Protein AF-A0A3A2IY50-F1 (afdb_monomer)

Foldseek 3Di:
DAEDEQEQDDDCSVVVSVVVVVVCVVVVDPYDYDYD

Solvent-accessible surface area (backbone atoms only — not comparable to full-atom values): 2225 Å² total; per-residue (Å²): 120,45,83,43,80,46,72,42,74,65,90,65,32,43,68,52,44,56,53,51,50,51,55,47,55,71,69,67,59,57,68,43,80,41,79,109

Mean predicted aligned error: 2.06 Å

Nearest PDB structure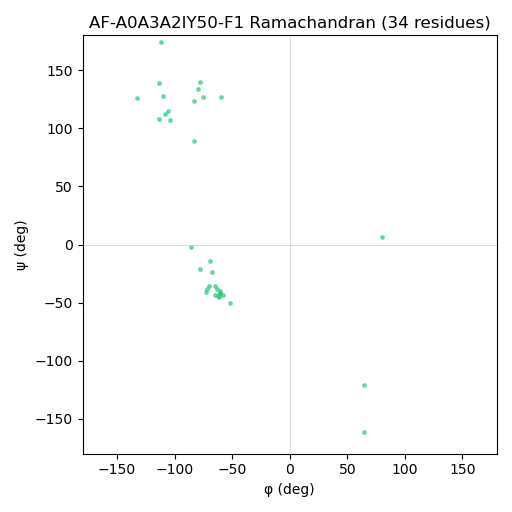s (foldseek):
  6kdf-assembly1_B  TM=9.100E-01  e=6.841E-03  Homo sapiens
  3blx-assembly5_I  TM=8.789E-01  e=4.318E-02  Saccharomyces cerevisiae
  8grh-assembly1_B  TM=9.044E-01  e=9.416E-02  Homo sapiens
  8gru-assembly1_B  TM=8.918E-01  e=3.141E-01  Homo sapiens
  6kdf-assembly7_N  TM=8.959E-01  e=6.380E-01  Homo sapiens

Structure (mmCIF, N/CA/C/O backbone):
data_AF-A0A3A2IY50-F1
#
_entry.id   AF-A0A3A2IY50-F1
#
loop_
_atom_site.group_PDB
_atom_site.id
_atom_site.type_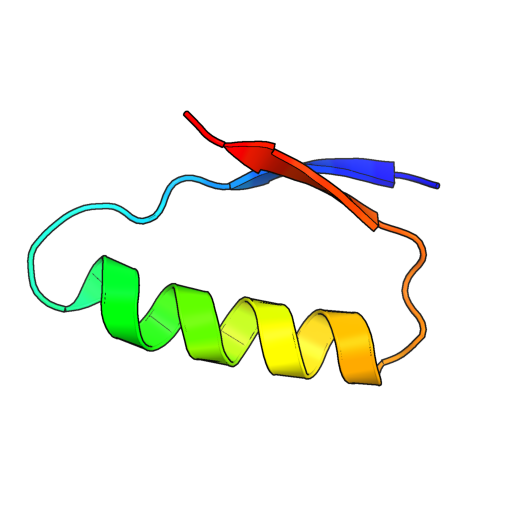symbol
_atom_site.label_atom_id
_atom_site.label_alt_id
_atom_site.label_comp_id
_atom_site.label_asym_id
_atom_site.label_entity_id
_atom_site.label_seq_id
_atom_site.pdbx_PDB_ins_code
_atom_site.Cartn_x
_atom_site.Cartn_y
_atom_site.Cartn_z
_atom_site.occupancy
_atom_site.B_iso_or_equiv
_atom_site.auth_seq_id
_atom_site.auth_comp_id
_atom_site.auth_asym_id
_atom_site.auth_atom_id
_atom_site.pdbx_PDB_model_num
ATOM 1 N N . MET A 1 1 ? -6.284 1.175 16.221 1.00 87.44 1 MET A N 1
ATOM 2 C CA . MET A 1 1 ? -6.301 1.971 14.983 1.00 87.44 1 MET A CA 1
ATOM 3 C C . MET A 1 1 ? -5.022 2.781 14.938 1.00 87.44 1 MET A C 1
ATOM 5 O O . MET A 1 1 ? -4.799 3.572 15.847 1.00 87.44 1 MET A O 1
ATOM 9 N N . HIS A 1 2 ? -4.165 2.530 13.954 1.00 97.12 2 HIS A N 1
ATOM 10 C CA . HIS A 1 2 ? -2.905 3.246 13.755 1.00 97.12 2 HIS A CA 1
ATOM 11 C C . HIS A 1 2 ? -3.017 4.119 12.509 1.00 97.12 2 HIS A C 1
ATOM 13 O O . HIS A 1 2 ? -3.393 3.614 11.454 1.00 97.12 2 HIS A O 1
ATOM 19 N N . LYS A 1 3 ? -2.707 5.413 12.628 1.00 97.81 3 LYS A N 1
ATOM 20 C CA . LYS A 1 3 ? -2.647 6.311 11.474 1.00 97.81 3 LYS A CA 1
ATOM 21 C C . LYS A 1 3 ? -1.282 6.160 10.804 1.00 97.81 3 LYS A C 1
ATOM 23 O O . LYS A 1 3 ? -0.264 6.314 11.476 1.00 97.81 3 LYS A O 1
ATOM 28 N N . VAL A 1 4 ? -1.272 5.832 9.516 1.00 97.75 4 VAL A N 1
ATOM 29 C CA . VAL A 1 4 ? -0.052 5.561 8.745 1.00 97.75 4 VAL A CA 1
ATOM 30 C C . VAL A 1 4 ? -0.116 6.322 7.427 1.00 97.75 4 VAL A C 1
ATOM 32 O O . VAL A 1 4 ? -1.080 6.176 6.676 1.00 97.75 4 VAL A O 1
ATOM 35 N N . THR A 1 5 ? 0.912 7.116 7.137 1.00 98.12 5 THR A N 1
ATOM 36 C CA . THR A 1 5 ? 1.038 7.808 5.851 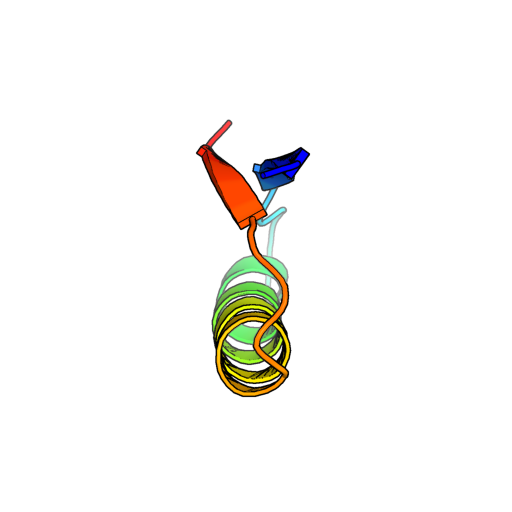1.00 98.12 5 THR A CA 1
ATOM 37 C C . THR A 1 5 ? 1.459 6.818 4.764 1.00 98.12 5 THR A C 1
ATOM 39 O O . THR A 1 5 ? 2.449 6.102 4.926 1.00 98.12 5 THR A O 1
ATOM 42 N N . LEU A 1 6 ? 0.710 6.770 3.663 1.00 97.88 6 LEU A N 1
ATOM 43 C CA . LEU A 1 6 ? 0.970 5.923 2.505 1.00 97.88 6 LEU A CA 1
ATOM 44 C C . LEU A 1 6 ? 1.551 6.770 1.374 1.00 97.88 6 LEU A C 1
ATOM 46 O O . LEU A 1 6 ? 0.835 7.521 0.720 1.00 97.88 6 LEU A O 1
ATOM 50 N N . ILE A 1 7 ? 2.848 6.607 1.123 1.00 97.94 7 ILE A N 1
ATOM 51 C CA . ILE A 1 7 ? 3.542 7.241 0.000 1.00 97.94 7 ILE A CA 1
ATOM 52 C C . ILE A 1 7 ? 3.811 6.163 -1.042 1.00 97.94 7 ILE A C 1
ATOM 54 O O . ILE A 1 7 ? 4.563 5.223 -0.787 1.00 97.94 7 ILE A O 1
ATOM 58 N N . LYS A 1 8 ? 3.192 6.289 -2.217 1.00 97.12 8 LYS A N 1
ATOM 59 C CA . LYS A 1 8 ? 3.296 5.285 -3.289 1.00 97.12 8 LYS A CA 1
ATOM 60 C C . LYS A 1 8 ? 4.605 5.364 -4.081 1.00 97.12 8 LYS A C 1
ATOM 62 O O . LYS A 1 8 ? 5.018 4.367 -4.670 1.00 97.12 8 LYS A O 1
ATOM 67 N N . GLY A 1 9 ? 5.272 6.518 -4.045 1.00 96.81 9 GLY A N 1
ATOM 68 C CA . GLY A 1 9 ? 6.504 6.769 -4.790 1.00 96.81 9 GLY A CA 1
ATOM 69 C C . GLY A 1 9 ? 6.297 6.742 -6.307 1.00 96.81 9 GLY A C 1
ATOM 70 O O . GLY A 1 9 ? 5.172 6.841 -6.795 1.00 96.81 9 GLY A O 1
ATOM 71 N N . ASP A 1 10 ? 7.397 6.583 -7.042 1.00 97.50 10 ASP A N 1
ATOM 72 C CA . ASP A 1 10 ? 7.438 6.665 -8.505 1.00 97.50 10 ASP A CA 1
ATOM 73 C C . ASP A 1 10 ? 7.734 5.309 -9.175 1.00 97.50 10 ASP A C 1
ATOM 75 O O . ASP A 1 10 ? 8.051 4.304 -8.530 1.00 97.50 10 ASP A O 1
ATOM 79 N N . GLY A 1 11 ? 7.662 5.276 -10.510 1.00 97.62 11 GLY A N 1
ATOM 80 C CA . GLY A 1 11 ? 7.975 4.089 -11.308 1.00 97.62 11 GLY A CA 1
ATOM 81 C C . GLY A 1 11 ? 7.003 2.940 -11.029 1.00 97.62 11 GLY A C 1
ATOM 82 O O . GLY A 1 11 ? 5.800 3.084 -11.223 1.00 97.62 11 GLY A O 1
ATOM 83 N N . ILE A 1 12 ? 7.524 1.793 -10.577 1.00 98.00 12 ILE A N 1
ATOM 84 C CA . ILE A 1 12 ? 6.705 0.631 -10.179 1.00 98.00 12 ILE A CA 1
ATOM 85 C C . ILE A 1 12 ? 6.224 0.697 -8.719 1.00 98.00 12 ILE A C 1
ATOM 87 O O . ILE A 1 12 ? 5.522 -0.205 -8.270 1.00 98.00 12 ILE A O 1
ATOM 91 N N . GLY A 1 13 ? 6.605 1.736 -7.966 1.00 98.06 13 GLY A N 1
ATOM 92 C CA . GLY A 1 13 ? 6.214 1.918 -6.566 1.00 98.06 13 GLY A CA 1
ATOM 93 C C . GLY A 1 13 ? 4.700 1.817 -6.342 1.00 98.06 13 GLY A C 1
ATOM 94 O O . GLY A 1 13 ? 4.285 0.991 -5.526 1.00 98.06 13 GLY A O 1
ATOM 95 N N . PRO A 1 14 ? 3.856 2.538 -7.110 1.00 98.19 14 PRO A N 1
ATOM 96 C CA . PRO A 1 14 ? 2.409 2.496 -6.923 1.00 98.19 14 PRO A CA 1
ATOM 97 C C . PRO A 1 14 ? 1.796 1.098 -7.046 1.00 98.19 14 PRO A C 1
ATOM 99 O O . PRO A 1 14 ? 0.991 0.718 -6.198 1.00 98.19 14 PRO A O 1
ATOM 102 N N . SER A 1 15 ? 2.207 0.301 -8.039 1.00 98.19 15 SER A N 1
ATOM 103 C CA . SER A 1 15 ? 1.628 -1.032 -8.250 1.00 98.19 15 SER A CA 1
ATOM 104 C C . SER A 1 15 ? 2.025 -2.026 -7.159 1.00 98.19 15 SER A C 1
ATOM 106 O O . SER A 1 15 ? 1.207 -2.848 -6.753 1.00 98.19 15 SER A O 1
ATOM 108 N N . ILE A 1 16 ? 3.254 -1.940 -6.643 1.00 98.31 16 ILE A N 1
ATOM 109 C CA . ILE A 1 16 ? 3.709 -2.787 -5.532 1.00 98.31 16 ILE A CA 1
ATOM 110 C C . ILE A 1 16 ? 3.046 -2.355 -4.219 1.00 98.31 16 ILE A C 1
ATOM 112 O O . ILE A 1 16 ? 2.627 -3.205 -3.431 1.00 98.31 16 ILE A O 1
ATOM 116 N N . MET A 1 17 ? 2.926 -1.045 -3.983 1.00 98.19 17 MET A N 1
ATOM 117 C CA . MET A 1 17 ? 2.328 -0.512 -2.757 1.00 98.19 17 MET A CA 1
ATOM 118 C C . MET A 1 17 ? 0.845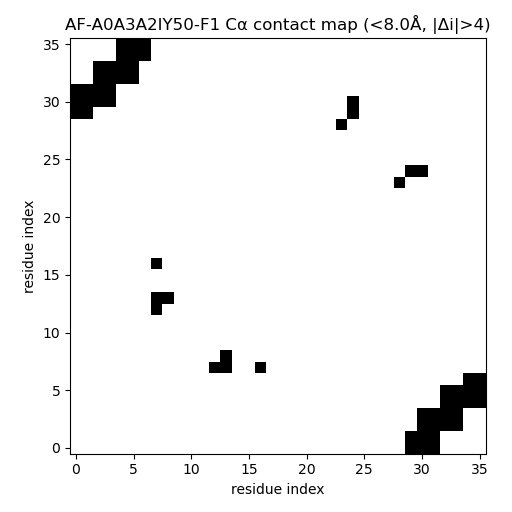 -0.869 -2.642 1.00 98.19 17 MET A C 1
ATOM 120 O O . MET A 1 17 ? 0.393 -1.205 -1.549 1.00 98.19 17 MET A O 1
ATOM 124 N N . ASP A 1 18 ? 0.107 -0.900 -3.753 1.00 98.00 18 ASP A N 1
ATOM 125 C CA . ASP A 1 18 ? -1.287 -1.356 -3.760 1.00 98.00 18 ASP A CA 1
ATOM 126 C C . ASP A 1 18 ? -1.426 -2.821 -3.302 1.00 98.00 18 ASP A C 1
ATOM 128 O O . ASP A 1 18 ? -2.327 -3.147 -2.524 1.00 98.00 18 ASP A O 1
ATOM 132 N N . GLU A 1 19 ? -0.516 -3.710 -3.712 1.00 98.62 19 GLU A N 1
ATOM 133 C CA . GLU A 1 19 ? -0.513 -5.104 -3.245 1.00 98.62 19 GLU A CA 1
ATOM 134 C C . GLU A 1 19 ? -0.073 -5.228 -1.780 1.00 98.62 19 GLU A C 1
ATOM 136 O O . GLU A 1 19 ? -0.666 -5.993 -1.015 1.00 98.62 19 GLU A O 1
ATOM 141 N N . ALA A 1 20 ? 0.910 -4.436 -1.342 1.00 98.38 20 ALA A N 1
ATOM 142 C CA . ALA A 1 20 ? 1.33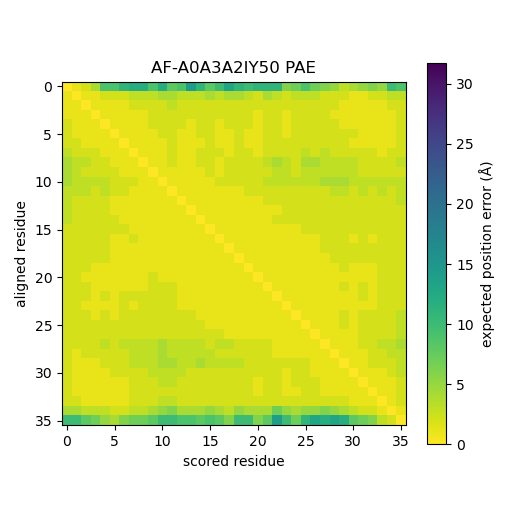0 -4.403 0.058 1.00 98.38 20 ALA A CA 1
ATOM 143 C C . ALA A 1 20 ? 0.177 -3.981 0.986 1.00 98.38 20 ALA A C 1
ATOM 145 O O . ALA A 1 20 ? -0.056 -4.618 2.017 1.00 98.38 20 ALA A O 1
ATOM 146 N N . VAL A 1 21 ? -0.601 -2.967 0.594 1.00 98.12 21 VAL A N 1
ATOM 147 C CA . VAL A 1 21 ? -1.794 -2.527 1.334 1.00 98.12 21 VAL A CA 1
ATOM 148 C C . VAL A 1 21 ? -2.824 -3.655 1.442 1.00 98.12 21 VAL A C 1
ATOM 150 O O . VAL A 1 21 ? -3.378 -3.866 2.523 1.00 98.12 21 VAL A O 1
ATOM 153 N N . LYS A 1 22 ? -3.055 -4.437 0.377 1.00 98.44 22 LYS A N 1
ATOM 154 C CA . LYS A 1 22 ? -3.971 -5.594 0.424 1.00 98.44 22 LYS A CA 1
ATOM 155 C C . LYS A 1 22 ? -3.516 -6.646 1.433 1.00 98.44 22 LYS A C 1
ATOM 157 O O . LYS A 1 22 ? -4.338 -7.122 2.214 1.00 98.44 22 LYS A O 1
ATOM 162 N N . VAL A 1 23 ? -2.225 -6.982 1.450 1.00 98.69 23 VAL A N 1
ATOM 163 C CA . VAL A 1 23 ? -1.654 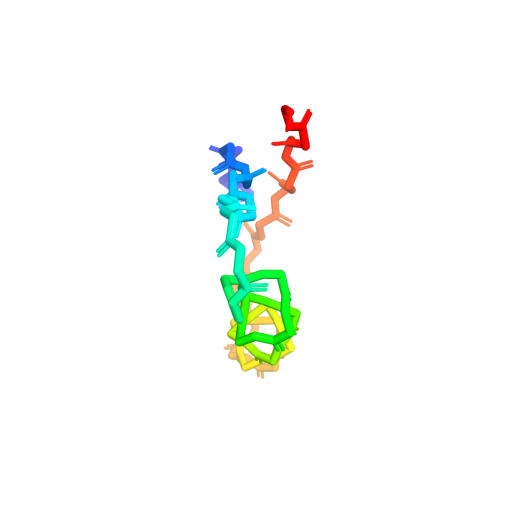-7.945 2.409 1.00 98.69 23 VAL A CA 1
ATOM 164 C C . VAL A 1 23 ? -1.816 -7.444 3.845 1.00 98.69 23 VAL A C 1
ATOM 166 O O . VAL A 1 23 ? -2.236 -8.197 4.725 1.00 98.69 23 VAL A O 1
ATOM 169 N N . ILE A 1 24 ? -1.543 -6.162 4.087 1.00 98.06 24 ILE A N 1
ATOM 170 C CA . ILE A 1 24 ? -1.680 -5.556 5.415 1.00 98.06 24 ILE A CA 1
ATOM 171 C C . ILE A 1 24 ? -3.146 -5.550 5.861 1.00 98.06 24 ILE A C 1
ATOM 173 O O . ILE A 1 24 ? -3.433 -5.944 6.990 1.00 98.06 24 ILE A O 1
ATOM 177 N N . ASN A 1 25 ? -4.087 -5.202 4.983 1.00 97.25 25 ASN A N 1
ATOM 178 C CA . ASN A 1 25 ? -5.516 -5.253 5.299 1.00 97.25 25 ASN A CA 1
ATOM 179 C C . ASN A 1 25 ? -5.981 -6.692 5.598 1.00 97.25 25 ASN A C 1
ATOM 181 O O . ASN A 1 25 ? -6.756 -6.910 6.528 1.00 97.25 25 ASN A O 1
ATOM 185 N N . ALA A 1 26 ? -5.467 -7.684 4.863 1.00 98.50 26 ALA A N 1
ATOM 186 C CA . ALA A 1 26 ? -5.774 -9.098 5.086 1.00 98.50 26 ALA A CA 1
ATOM 187 C C . ALA A 1 26 ? -5.224 -9.642 6.419 1.00 98.50 26 ALA A C 1
ATOM 189 O O . ALA A 1 26 ? -5.766 -10.607 6.952 1.00 98.50 26 ALA A O 1
ATOM 190 N N . SER A 1 27 ? -4.186 -9.017 6.987 1.00 98.31 27 SER A N 1
ATOM 191 C CA . SER A 1 27 ? -3.628 -9.406 8.292 1.00 98.31 27 SER A CA 1
ATOM 192 C C . SER A 1 27 ? -4.550 -9.108 9.485 1.00 98.31 27 SER A C 1
ATOM 194 O O . SER A 1 27 ? -4.299 -9.589 10.588 1.00 98.31 27 SER A O 1
ATOM 196 N N . GLY A 1 28 ? -5.599 -8.300 9.291 1.00 97.31 28 GLY A N 1
ATOM 197 C CA . GLY A 1 28 ? -6.468 -7.825 10.372 1.00 97.31 28 GLY A CA 1
ATOM 198 C C . GLY A 1 28 ? -5.893 -6.646 11.166 1.00 97.31 28 GLY A C 1
ATOM 199 O O . GLY A 1 28 ? -6.487 -6.225 12.161 1.00 97.31 28 GLY A O 1
ATOM 200 N N . ALA A 1 29 ? -4.756 -6.086 10.741 1.00 97.50 29 ALA A N 1
ATOM 201 C CA . ALA A 1 29 ? -4.215 -4.866 11.323 1.00 97.50 29 ALA A CA 1
ATOM 202 C C . ALA A 1 29 ? -5.209 -3.702 11.172 1.00 97.50 29 ALA A C 1
ATOM 204 O O . ALA A 1 29 ? -5.663 -3.372 10.079 1.00 97.50 29 ALA A O 1
ATOM 205 N N . ASN A 1 30 ? -5.531 -3.042 12.284 1.00 97.69 30 ASN A N 1
ATOM 206 C CA . ASN A 1 30 ? -6.424 -1.888 12.288 1.00 97.69 30 ASN A CA 1
ATOM 207 C C . ASN A 1 30 ? -5.641 -0.613 11.918 1.00 97.69 30 ASN A C 1
ATOM 209 O O . ASN A 1 30 ? -5.110 0.065 12.810 1.00 97.69 30 ASN A O 1
ATOM 213 N N . ILE A 1 31 ? -5.558 -0.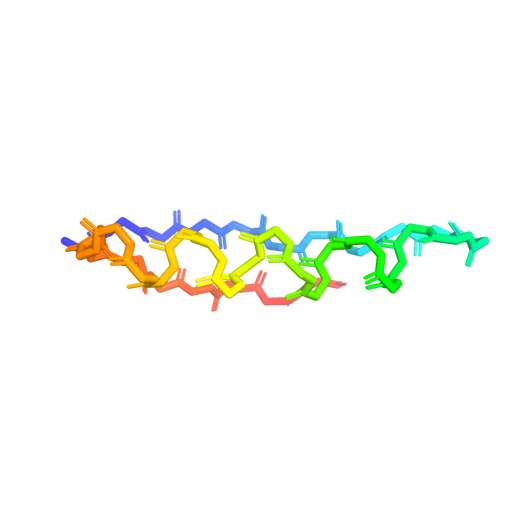316 10.617 1.00 97.94 31 ILE A N 1
ATOM 214 C CA . ILE A 1 31 ? -4.833 0.829 10.042 1.00 97.94 31 ILE A CA 1
ATOM 215 C C . ILE A 1 31 ? -5.794 1.836 9.401 1.00 97.94 31 ILE A C 1
ATOM 217 O O . ILE A 1 31 ? -6.739 1.464 8.712 1.00 97.94 31 ILE A O 1
ATOM 221 N N . GLN A 1 32 ? -5.509 3.121 9.607 1.00 98.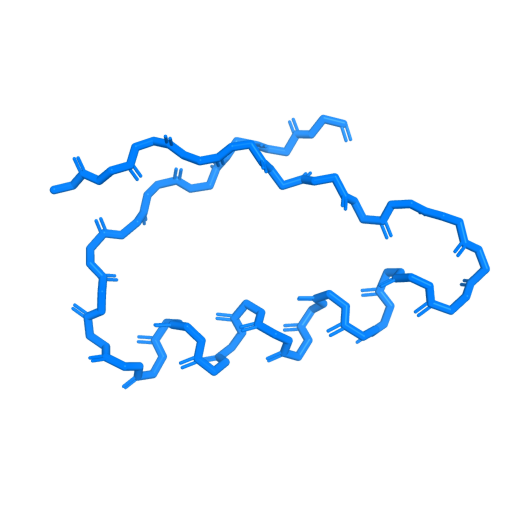06 32 GLN A N 1
ATOM 222 C CA . GLN A 1 32 ? -6.073 4.234 8.854 1.00 98.06 32 GLN A CA 1
ATOM 223 C C . GLN A 1 32 ? -4.978 4.821 7.958 1.00 98.06 32 GLN A C 1
ATOM 225 O O . GLN A 1 32 ? -4.013 5.405 8.458 1.00 98.06 32 GLN A O 1
ATOM 230 N N . TRP A 1 33 ? -5.139 4.668 6.647 1.00 97.56 33 TRP A N 1
ATOM 231 C CA . TRP A 1 33 ? -4.203 5.194 5.657 1.00 97.56 33 TRP A CA 1
ATOM 232 C C . TRP A 1 33 ? -4.430 6.692 5.421 1.00 97.56 33 TRP A C 1
ATOM 234 O O . TRP A 1 33 ? -5.566 7.140 5.269 1.00 97.56 33 TRP A O 1
ATOM 244 N N . GLU A 1 34 ? -3.347 7.461 5.398 1.00 98.06 34 GLU A N 1
ATOM 245 C CA . GLU A 1 34 ? -3.309 8.857 4.958 1.00 98.06 34 GLU A CA 1
ATOM 246 C C . GLU A 1 34 ? -2.476 8.929 3.680 1.00 98.06 34 GLU A C 1
ATOM 248 O O . GLU A 1 34 ? -1.265 8.730 3.727 1.00 98.06 34 GLU A O 1
ATOM 253 N N . GLU A 1 35 ? -3.116 9.156 2.537 1.00 93.19 35 GLU A N 1
ATOM 254 C CA . GLU A 1 35 ? -2.407 9.297 1.261 1.00 93.19 35 GLU A CA 1
ATOM 255 C C . GLU A 1 35 ? -1.769 10.690 1.152 1.00 93.19 35 GLU A C 1
ATOM 257 O O . GLU A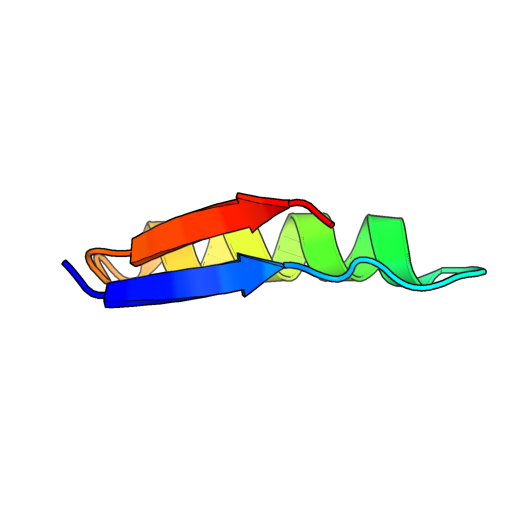 1 35 ? -2.374 11.684 1.568 1.00 93.19 35 GLU A O 1
ATOM 262 N N . ALA A 1 36 ? -0.547 10.738 0.615 1.00 82.62 36 ALA A N 1
ATOM 263 C CA . ALA A 1 36 ? 0.249 11.948 0.402 1.00 82.62 36 ALA A CA 1
ATOM 264 C C . ALA A 1 36 ? 0.695 12.071 -1.059 1.00 82.62 36 ALA A C 1
ATOM 266 O O . ALA A 1 36 ? 0.947 11.015 -1.686 1.00 82.62 36 ALA A O 1
#

Radius of gyration: 10.1 Å; Cα contacts (8 Å, |Δi|>4): 31; chains: 1; bounding box: 14×21×26 Å

pLDDT: mean 97.07, std 3.1, range [82.62, 98.69]

Sequence (36 aa):
MHKVTLIKGDGIGPSIMDEAVKVINASGANIQWEEA

Secondary structure (DSSP, 8-state):
-EEEEE---STTHHHHHHHHHHHHHHTT--EEEEE-